Protein AF-A0A7J7CI65-F1 (afdb_monomer_lite)

Radius of gyration: 19.76 Å; chains: 1; bounding box: 33×39×52 Å

Sequence (83 aa):
MGAGAMLMGYNLKVECSTTPNHHKSATRDACLFFADNLAVIDRCSDDVYILFTCDGSTAMTSLLDDTEKKLIGIKSFHDRKSG

Foldseek 3Di:
DWDKDKDADPQLVVVVVDDGDPDDDPDDRMDIDTDQWDWDQDPVVNDIDIGGHDPDDPVPVVVVVVVVVVVVVVVVVVVVVVD

Organism: Tripterygium wilfordii (NCBI:txid458696)

pLDDT: mean 71.04, std 10.97, range [41.25, 90.19]

Structure (mmCIF, N/CA/C/O backbone):
data_AF-A0A7J7CI65-F1
#
_entry.id   AF-A0A7J7CI65-F1
#
loop_
_atom_site.group_PDB
_atom_site.id
_atom_site.type_symbol
_atom_site.label_atom_id
_atom_site.label_alt_id
_atom_site.label_comp_id
_atom_site.label_asym_id
_atom_site.label_entity_id
_atom_site.label_seq_id
_atom_site.pdbx_PDB_ins_code
_atom_site.Cartn_x
_atom_site.Cartn_y
_atom_site.Cartn_z
_atom_site.occupancy
_atom_site.B_iso_or_equiv
_atom_site.auth_seq_id
_atom_site.auth_comp_id
_atom_site.auth_asym_id
_atom_site.auth_atom_id
_atom_site.pdbx_PDB_model_num
ATOM 1 N N . MET A 1 1 ? 2.145 -10.196 6.013 1.00 54.75 1 MET A N 1
ATOM 2 C CA . MET A 1 1 ? 2.266 -10.042 4.546 1.00 54.75 1 MET A CA 1
ATOM 3 C C . MET A 1 1 ? 1.836 -8.621 4.208 1.00 54.75 1 MET A C 1
ATOM 5 O O . MET A 1 1 ? 0.686 -8.308 4.481 1.00 54.75 1 MET A O 1
ATOM 9 N N . GLY A 1 2 ? 2.758 -7.761 3.758 1.00 68.19 2 GLY A N 1
ATOM 10 C CA . GLY A 1 2 ? 2.487 -6.354 3.410 1.00 68.19 2 GLY A CA 1
ATOM 11 C C . GLY A 1 2 ? 1.912 -6.181 2.003 1.00 68.19 2 GLY A C 1
ATOM 12 O O . GLY A 1 2 ? 1.686 -7.165 1.295 1.00 68.19 2 GLY A O 1
ATOM 13 N N . ALA A 1 3 ? 1.684 -4.933 1.593 1.00 75.75 3 ALA A N 1
ATOM 14 C CA . ALA A 1 3 ? 1.176 -4.610 0.262 1.00 75.75 3 ALA A CA 1
ATOM 15 C C . ALA A 1 3 ? 2.319 -4.252 -0.699 1.00 75.75 3 ALA A C 1
ATOM 17 O O . ALA A 1 3 ? 3.245 -3.527 -0.336 1.00 75.75 3 ALA A O 1
ATOM 18 N N . GLY A 1 4 ? 2.239 -4.750 -1.935 1.00 80.38 4 GLY A N 1
ATOM 19 C CA . GLY A 1 4 ? 3.144 -4.388 -3.024 1.00 80.38 4 GLY A CA 1
ATOM 20 C C . GLY A 1 4 ? 2.421 -3.543 -4.070 1.00 80.38 4 GLY A C 1
ATOM 21 O O . GLY A 1 4 ? 1.371 -3.949 -4.564 1.00 80.38 4 GLY A O 1
ATOM 22 N N . ALA A 1 5 ? 2.984 -2.392 -4.429 1.00 77.44 5 ALA A N 1
ATOM 23 C CA . ALA A 1 5 ? 2.520 -1.566 -5.538 1.00 77.44 5 ALA A CA 1
ATOM 24 C C . ALA A 1 5 ? 3.588 -1.520 -6.634 1.00 77.44 5 ALA A C 1
ATOM 26 O O . ALA A 1 5 ? 4.764 -1.286 -6.358 1.00 77.44 5 ALA A O 1
ATOM 27 N N . MET A 1 6 ? 3.179 -1.733 -7.883 1.00 81.00 6 MET A N 1
ATOM 28 C CA . MET A 1 6 ? 4.085 -1.777 -9.027 1.00 81.00 6 MET A CA 1
ATOM 29 C C . MET A 1 6 ? 3.818 -0.602 -9.966 1.00 81.00 6 MET A C 1
ATOM 31 O O . MET A 1 6 ? 2.708 -0.431 -10.465 1.00 81.00 6 MET A O 1
ATOM 35 N N . LEU A 1 7 ? 4.857 0.181 -10.245 1.00 75.56 7 LEU A N 1
ATOM 36 C CA . LEU A 1 7 ? 4.896 1.118 -11.360 1.00 75.56 7 LEU A CA 1
ATOM 37 C C . LEU A 1 7 ? 5.581 0.421 -12.535 1.00 75.56 7 LEU A C 1
ATOM 39 O O . LEU A 1 7 ? 6.738 0.027 -12.412 1.00 75.56 7 LEU A O 1
ATOM 43 N N . MET A 1 8 ? 4.889 0.291 -13.664 1.00 77.75 8 MET A N 1
ATOM 44 C CA . MET A 1 8 ? 5.464 -0.211 -14.915 1.00 77.75 8 MET A CA 1
ATOM 45 C C . MET A 1 8 ? 5.657 0.950 -15.884 1.00 77.75 8 MET A C 1
ATOM 47 O O . MET A 1 8 ? 4.697 1.589 -16.315 1.00 77.75 8 MET A O 1
ATOM 51 N N . GLY A 1 9 ? 6.915 1.241 -16.198 1.00 69.81 9 GLY A N 1
ATOM 52 C CA . GLY A 1 9 ? 7.302 2.257 -17.161 1.00 69.81 9 GLY A CA 1
ATOM 53 C C . GLY A 1 9 ? 7.088 1.780 -18.595 1.00 69.81 9 GLY A C 1
ATOM 54 O O . GLY A 1 9 ? 7.181 0.597 -18.911 1.00 69.81 9 GLY A O 1
ATOM 55 N N . TYR A 1 10 ? 6.835 2.726 -19.495 1.00 65.62 10 TYR A N 1
ATOM 56 C CA . TYR A 1 10 ? 6.553 2.455 -20.910 1.00 65.62 10 TYR A CA 1
ATOM 57 C C . TYR A 1 10 ? 7.658 1.656 -21.622 1.00 65.62 10 TYR A C 1
ATOM 59 O O . TYR A 1 10 ? 7.387 0.818 -22.483 1.00 65.62 10 TYR A O 1
ATOM 67 N N . ASN A 1 11 ? 8.910 1.892 -21.238 1.00 64.44 11 ASN A N 1
ATOM 68 C CA . ASN A 1 11 ? 10.073 1.213 -21.801 1.00 64.44 11 ASN A CA 1
ATOM 69 C C . ASN A 1 11 ? 10.223 -0.242 -21.309 1.00 64.44 11 ASN A C 1
ATOM 71 O O . ASN A 1 11 ? 10.997 -0.985 -21.905 1.00 64.44 11 ASN A O 1
ATOM 75 N N . LEU A 1 12 ? 9.455 -0.695 -20.303 1.00 63.50 12 LEU A N 1
ATOM 76 C CA . LEU A 1 12 ? 9.447 -2.104 -19.867 1.00 63.50 12 LEU A CA 1
ATOM 77 C C . LEU A 1 12 ? 9.042 -3.058 -21.003 1.00 63.50 12 LEU A C 1
ATOM 79 O O . LEU A 1 12 ? 9.380 -4.237 -21.017 1.00 63.50 12 LEU A O 1
ATOM 83 N N . LYS A 1 13 ? 8.356 -2.518 -22.016 1.00 61.53 13 LYS A N 1
ATOM 84 C CA . LYS A 1 13 ? 7.961 -3.214 -23.238 1.00 61.53 13 LYS A CA 1
ATOM 85 C C . LYS A 1 13 ? 9.157 -3.799 -24.021 1.00 61.53 13 LYS A C 1
ATOM 87 O O . LYS A 1 13 ? 9.001 -4.822 -24.691 1.00 61.53 13 LYS A O 1
ATOM 92 N N . VAL A 1 14 ? 10.350 -3.207 -23.908 1.00 61.78 14 VAL A N 1
ATOM 93 C CA . VAL A 1 14 ? 11.553 -3.647 -24.641 1.00 61.78 14 VAL A CA 1
ATOM 94 C C . VAL A 1 14 ? 12.087 -4.993 -24.118 1.00 61.78 14 VAL A C 1
ATOM 96 O O . VAL A 1 14 ? 12.648 -5.762 -24.895 1.00 61.78 14 VAL A O 1
ATOM 99 N N . GLU A 1 15 ? 11.832 -5.342 -22.849 1.00 60.66 15 GLU A N 1
ATOM 100 C CA . GLU A 1 15 ? 12.222 -6.639 -22.263 1.00 60.66 15 GLU A CA 1
ATOM 101 C C . GLU A 1 15 ? 11.276 -7.796 -22.636 1.00 60.66 15 GLU A C 1
ATOM 103 O O . GLU A 1 15 ? 11.665 -8.958 -22.564 1.00 60.66 15 GLU A O 1
ATOM 108 N N . CYS A 1 16 ? 10.063 -7.507 -23.124 1.00 61.56 16 CYS A N 1
ATOM 109 C CA . CYS A 1 16 ? 9.093 -8.510 -23.593 1.00 61.56 16 CYS A CA 1
ATOM 110 C C . CYS A 1 16 ? 9.184 -8.805 -25.105 1.00 61.56 16 CYS A C 1
ATOM 112 O O . CYS A 1 16 ? 8.187 -9.160 -25.731 1.00 61.56 16 CYS A O 1
ATOM 114 N N . SER A 1 17 ? 10.363 -8.638 -25.717 1.00 62.16 17 SER A N 1
ATOM 115 C CA . SER A 1 17 ? 10.607 -8.970 -27.137 1.00 62.16 17 SER A CA 1
ATOM 116 C C . SER A 1 17 ? 9.703 -8.231 -28.137 1.00 62.16 17 SER A C 1
ATOM 118 O O . SER A 1 17 ? 9.364 -8.758 -29.196 1.00 62.16 17 SER A O 1
ATOM 120 N N . THR A 1 18 ? 9.308 -6.995 -27.829 1.00 61.38 18 THR A N 1
ATOM 121 C CA . THR A 1 18 ? 8.531 -6.156 -28.755 1.00 61.38 18 THR A CA 1
ATOM 122 C C . THR A 1 18 ? 9.368 -4.994 -29.286 1.00 61.38 18 THR A C 1
ATOM 124 O O . THR A 1 18 ? 10.324 -4.554 -28.648 1.00 61.38 18 THR A O 1
ATOM 127 N N . THR A 1 19 ? 9.035 -4.506 -30.485 1.00 62.66 19 THR A N 1
ATOM 128 C CA . THR A 1 19 ? 9.814 -3.476 -31.187 1.00 62.66 19 THR A CA 1
ATOM 129 C C . THR A 1 19 ? 9.978 -2.213 -30.330 1.00 62.66 19 THR A C 1
ATOM 131 O O . THR A 1 19 ? 8.962 -1.646 -29.908 1.00 62.66 19 THR A O 1
ATOM 134 N N . PRO A 1 20 ? 11.217 -1.746 -30.083 1.00 59.31 20 PRO A N 1
ATOM 135 C CA . PRO A 1 20 ? 11.453 -0.546 -29.296 1.00 59.31 20 PRO A CA 1
ATOM 136 C C . PRO A 1 20 ? 10.911 0.676 -30.039 1.00 59.31 20 PRO A C 1
ATOM 138 O O . PRO A 1 20 ? 11.167 0.871 -31.226 1.00 59.31 20 PRO A O 1
ATOM 141 N N . ASN A 1 21 ? 10.156 1.513 -29.333 1.00 59.81 21 ASN A N 1
ATOM 142 C CA . ASN A 1 21 ? 9.717 2.793 -29.874 1.00 59.81 21 ASN A CA 1
ATOM 143 C C . ASN A 1 21 ? 10.877 3.801 -29.835 1.00 59.81 21 ASN A C 1
ATOM 145 O O . ASN A 1 21 ? 11.695 3.784 -28.918 1.00 59.81 21 ASN A O 1
ATOM 149 N N . HIS A 1 22 ? 10.927 4.716 -30.806 1.00 59.62 22 HIS A N 1
ATOM 150 C CA . HIS A 1 22 ? 11.993 5.723 -30.934 1.00 59.62 22 HIS A CA 1
ATOM 151 C C . HIS A 1 22 ? 12.028 6.742 -29.770 1.00 59.62 22 HIS A C 1
ATOM 153 O O . HIS A 1 22 ? 13.041 7.400 -29.536 1.00 59.62 22 HIS A O 1
ATOM 159 N N . HIS A 1 23 ? 10.935 6.866 -29.011 1.00 61.03 23 HIS A N 1
ATOM 160 C CA . HIS A 1 23 ? 10.854 7.732 -27.835 1.00 61.03 23 HIS A CA 1
ATOM 161 C C . HIS A 1 23 ? 11.368 7.019 -26.581 1.00 61.03 23 HIS A C 1
ATOM 163 O O . HIS A 1 23 ? 10.713 6.121 -26.060 1.00 61.03 23 HIS A O 1
ATOM 169 N N . LYS A 1 24 ? 12.519 7.471 -26.072 1.00 58.53 24 LYS A N 1
ATOM 170 C CA . LYS A 1 24 ? 13.058 7.062 -24.769 1.00 58.53 24 LYS A CA 1
ATOM 171 C C . LYS A 1 24 ? 12.453 7.939 -23.672 1.00 58.53 24 LYS A C 1
ATOM 173 O O . LYS A 1 24 ? 12.702 9.143 -23.648 1.00 58.53 24 LYS A O 1
ATOM 178 N N . SER A 1 25 ? 11.670 7.350 -22.768 1.00 60.88 25 SER A N 1
ATOM 179 C CA . SER A 1 25 ? 11.302 8.020 -21.512 1.00 60.88 25 SER A CA 1
ATOM 180 C C . SER A 1 25 ? 12.491 8.007 -20.546 1.00 60.88 25 SER A C 1
ATOM 182 O O . SER A 1 25 ? 13.183 6.997 -20.455 1.00 60.88 25 SER A O 1
ATOM 184 N N . ALA A 1 26 ? 12.724 9.110 -19.829 1.00 66.75 26 ALA A N 1
ATOM 185 C CA . ALA A 1 26 ? 13.743 9.204 -18.776 1.00 66.75 26 ALA A CA 1
ATOM 186 C C . ALA A 1 26 ? 13.290 8.582 -17.437 1.00 66.75 26 ALA A C 1
ATOM 188 O O . ALA A 1 26 ? 14.066 8.508 -16.484 1.00 66.75 26 ALA A O 1
ATOM 189 N N . THR A 1 27 ? 12.021 8.180 -17.334 1.00 63.94 27 THR A N 1
ATOM 190 C CA . THR A 1 27 ? 11.449 7.551 -16.138 1.00 63.94 27 THR A CA 1
ATOM 191 C C . THR A 1 27 ? 11.848 6.074 -16.070 1.00 63.94 27 THR A C 1
ATOM 193 O O . THR A 1 27 ? 11.874 5.412 -17.102 1.00 63.94 27 THR A O 1
ATOM 196 N N . ARG A 1 28 ? 12.143 5.554 -14.867 1.00 62.22 28 ARG A N 1
ATOM 197 C CA . ARG A 1 28 ? 12.534 4.146 -14.655 1.00 62.22 28 ARG A CA 1
ATOM 198 C C . ARG A 1 28 ? 11.491 3.158 -15.196 1.00 62.22 28 ARG A C 1
ATOM 200 O O . ARG A 1 28 ? 10.290 3.398 -15.085 1.00 62.22 28 ARG A O 1
ATOM 207 N N . ASP A 1 29 ? 11.973 2.025 -15.702 1.00 66.50 29 ASP A N 1
ATOM 208 C CA . ASP A 1 29 ? 11.166 1.052 -16.452 1.00 66.50 29 ASP A CA 1
ATOM 209 C C . ASP A 1 29 ? 10.293 0.171 -15.547 1.00 66.50 29 ASP A C 1
ATOM 211 O O . ASP A 1 29 ? 9.225 -0.271 -15.956 1.00 66.50 29 ASP A O 1
ATOM 215 N N . ALA A 1 30 ? 10.671 -0.004 -14.282 1.00 73.38 30 ALA A N 1
ATOM 216 C CA . ALA A 1 30 ? 9.788 -0.528 -13.249 1.00 73.38 30 ALA A CA 1
ATOM 217 C C . ALA A 1 30 ? 10.195 -0.013 -11.861 1.00 73.38 30 ALA A C 1
ATOM 219 O O . ALA A 1 30 ? 11.368 0.278 -11.608 1.00 73.38 30 ALA A O 1
ATOM 220 N N . CYS A 1 31 ? 9.233 0.088 -10.946 1.00 76.00 31 CYS A N 1
ATOM 221 C CA . CYS A 1 31 ? 9.489 0.319 -9.527 1.00 76.00 31 CYS A CA 1
ATOM 222 C C . CYS A 1 31 ? 8.494 -0.475 -8.679 1.00 76.00 31 CYS A C 1
ATOM 224 O O . CYS A 1 31 ? 7.290 -0.416 -8.928 1.00 76.00 31 CYS A O 1
ATOM 226 N N . LEU A 1 32 ? 9.003 -1.218 -7.696 1.00 77.44 32 LEU A N 1
ATOM 227 C CA . LEU A 1 32 ? 8.200 -1.966 -6.737 1.00 77.44 32 LEU A CA 1
ATOM 228 C C . LEU A 1 32 ? 8.280 -1.267 -5.382 1.00 77.44 32 LEU A C 1
ATOM 230 O O . LEU A 1 32 ? 9.361 -1.129 -4.811 1.00 77.44 32 LEU A O 1
ATOM 234 N N . PHE A 1 33 ? 7.131 -0.829 -4.884 1.00 78.75 33 PHE A N 1
ATOM 235 C CA . PHE A 1 33 ? 6.990 -0.222 -3.572 1.00 78.75 33 PHE A CA 1
ATOM 236 C C . PHE A 1 33 ? 6.366 -1.238 -2.629 1.00 78.75 33 PHE A C 1
ATOM 238 O O . PHE A 1 33 ? 5.281 -1.751 -2.898 1.00 78.75 33 PHE A O 1
ATOM 245 N N . PHE A 1 34 ? 7.046 -1.508 -1.522 1.00 80.88 34 PHE A N 1
ATOM 246 C CA . PHE A 1 34 ? 6.478 -2.253 -0.409 1.00 80.88 34 PHE A CA 1
ATOM 247 C C . PHE A 1 34 ? 5.978 -1.260 0.630 1.00 80.88 34 PHE A C 1
ATOM 249 O O .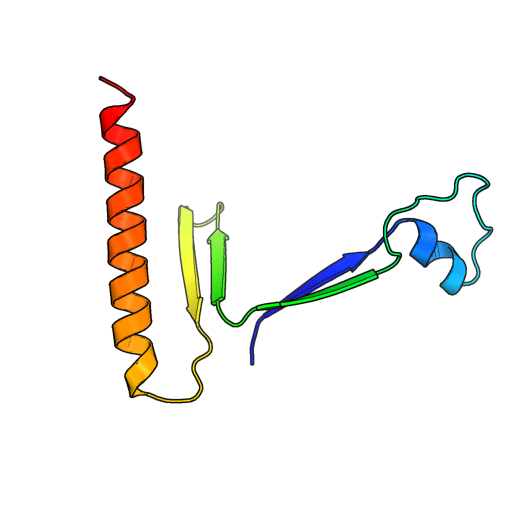 PHE A 1 34 ? 6.695 -0.324 0.987 1.00 80.88 34 PHE A O 1
ATOM 256 N N . ALA A 1 35 ? 4.744 -1.451 1.078 1.00 78.81 35 ALA A N 1
ATOM 257 C CA . ALA A 1 35 ? 4.136 -0.631 2.107 1.00 78.81 35 ALA A CA 1
ATOM 258 C C . ALA A 1 35 ? 3.601 -1.520 3.227 1.00 78.81 35 ALA A C 1
ATOM 260 O O . ALA A 1 35 ? 2.840 -2.462 2.985 1.00 78.81 35 ALA A O 1
ATOM 261 N N . ASP A 1 36 ? 3.978 -1.164 4.452 1.00 79.25 36 ASP A N 1
ATOM 262 C CA . ASP A 1 36 ? 3.440 -1.780 5.663 1.00 79.25 36 ASP A CA 1
ATOM 263 C C . ASP A 1 36 ? 2.080 -1.184 6.051 1.00 79.25 36 ASP A C 1
ATOM 265 O O . ASP A 1 36 ? 1.301 -1.795 6.778 1.00 79.25 36 ASP A O 1
ATOM 269 N N . ASN A 1 37 ? 1.773 0.003 5.521 1.00 80.75 37 ASN A N 1
ATOM 270 C CA . ASN A 1 37 ? 0.572 0.767 5.822 1.00 80.75 37 ASN A CA 1
ATOM 271 C C . ASN A 1 37 ? -0.185 1.027 4.513 1.00 80.75 37 ASN A C 1
ATOM 273 O O . ASN A 1 37 ? 0.350 1.673 3.609 1.00 80.75 37 ASN A O 1
ATOM 277 N N . LEU A 1 38 ? -1.424 0.549 4.406 1.00 82.69 38 LEU A N 1
ATOM 278 C CA . LEU A 1 38 ? -2.262 0.675 3.213 1.00 82.69 38 LEU A CA 1
ATOM 279 C C . LEU A 1 38 ? -3.637 1.234 3.590 1.00 82.69 38 LEU A C 1
ATOM 281 O O . LEU A 1 38 ? -4.300 0.694 4.467 1.00 82.69 38 LEU A O 1
ATOM 285 N N . ALA A 1 39 ? -4.090 2.273 2.889 1.00 82.88 39 ALA A N 1
ATOM 286 C CA . ALA A 1 39 ? -5.467 2.757 2.963 1.00 82.88 39 ALA A CA 1
ATOM 287 C C . ALA A 1 39 ? -6.197 2.420 1.655 1.00 82.88 39 ALA A C 1
ATOM 289 O O . ALA A 1 39 ? -5.732 2.780 0.572 1.00 82.88 39 ALA A O 1
ATOM 290 N N . VAL A 1 40 ? -7.329 1.728 1.755 1.00 84.12 40 VAL A N 1
ATOM 291 C CA . VAL A 1 40 ? -8.189 1.346 0.632 1.00 84.12 40 VAL A CA 1
ATOM 292 C C . VAL A 1 40 ? -9.476 2.150 0.723 1.00 84.12 40 VAL A C 1
ATOM 294 O O . VAL A 1 40 ? -10.148 2.116 1.746 1.00 84.12 40 VAL A O 1
ATOM 297 N N . ILE A 1 41 ? -9.816 2.861 -0.349 1.00 86.25 41 ILE A N 1
ATOM 298 C CA . ILE A 1 41 ? -11.076 3.598 -0.472 1.00 86.25 41 ILE A CA 1
ATOM 299 C C . ILE A 1 41 ? -11.986 2.773 -1.377 1.00 86.25 41 ILE A C 1
ATOM 301 O O . ILE A 1 41 ? -11.786 2.748 -2.596 1.00 86.25 41 ILE A O 1
ATOM 305 N N . ASP A 1 42 ? -12.958 2.081 -0.790 1.00 85.56 42 ASP A N 1
ATOM 306 C CA . ASP A 1 42 ? -13.962 1.347 -1.548 1.00 85.56 42 ASP A CA 1
ATOM 307 C C . ASP A 1 42 ? -15.150 2.257 -1.851 1.00 85.56 42 ASP A C 1
ATOM 309 O O . ASP A 1 42 ? -16.033 2.486 -1.030 1.00 85.56 42 ASP A O 1
ATOM 313 N N . ARG A 1 43 ? -15.190 2.758 -3.085 1.00 84.50 43 ARG A N 1
ATOM 314 C CA . ARG A 1 43 ? -16.281 3.616 -3.554 1.00 84.50 43 ARG A CA 1
ATOM 315 C C . ARG A 1 43 ? -17.601 2.869 -3.775 1.00 84.50 43 ARG A C 1
ATOM 317 O O . ARG A 1 43 ? -18.617 3.527 -3.955 1.00 84.50 43 ARG A O 1
ATOM 324 N N . CYS A 1 44 ? -17.586 1.536 -3.863 1.00 90.19 44 CYS A N 1
ATOM 325 C CA . CYS A 1 44 ? -18.808 0.743 -4.022 1.00 90.19 44 CYS A CA 1
ATOM 326 C C . CYS A 1 44 ? -19.520 0.557 -2.682 1.00 90.19 44 CYS A C 1
ATOM 328 O O . CYS A 1 44 ? -20.747 0.590 -2.648 1.00 90.19 44 CYS A O 1
ATOM 330 N N . SER A 1 45 ? -18.748 0.393 -1.608 1.00 87.25 45 SER A N 1
ATOM 331 C CA . SER A 1 45 ? -19.263 0.235 -0.242 1.00 87.25 45 SER A CA 1
ATOM 332 C C . SER A 1 45 ? -19.309 1.554 0.544 1.00 87.25 45 SER A C 1
ATOM 334 O O . SER A 1 45 ? -19.879 1.587 1.624 1.00 87.25 45 SER A O 1
ATOM 336 N N . ASP A 1 46 ? -18.744 2.635 -0.011 1.00 85.69 46 ASP A N 1
ATOM 337 C CA . ASP A 1 46 ? -18.547 3.943 0.644 1.00 85.69 46 ASP A CA 1
ATOM 338 C C . ASP A 1 46 ? -17.715 3.862 1.941 1.00 85.69 46 ASP A C 1
ATOM 340 O O . ASP A 1 46 ? -17.815 4.699 2.835 1.00 85.69 46 ASP A O 1
ATOM 344 N N . ASP A 1 47 ? -16.848 2.849 2.017 1.00 84.25 47 ASP A N 1
ATOM 345 C CA . ASP A 1 47 ? -16.045 2.520 3.191 1.00 84.25 47 ASP A CA 1
ATOM 346 C C . ASP A 1 47 ? -14.550 2.746 2.933 1.00 84.25 47 ASP A C 1
ATOM 348 O O . ASP A 1 47 ? -14.031 2.574 1.823 1.00 84.25 47 ASP A O 1
ATOM 352 N N . VAL A 1 48 ? -13.822 3.093 3.997 1.00 85.94 48 VAL A N 1
ATOM 353 C CA . VAL A 1 48 ? -12.361 3.224 3.977 1.00 85.94 48 VAL A CA 1
ATOM 354 C C . VAL A 1 48 ? -11.747 2.204 4.924 1.00 85.94 48 VAL A C 1
ATOM 356 O O . VAL A 1 48 ? -12.013 2.217 6.125 1.00 85.94 48 VAL A O 1
ATOM 359 N N . TYR A 1 49 ? -10.873 1.354 4.394 1.00 84.44 49 TYR A N 1
ATOM 360 C CA . TYR A 1 49 ? -10.161 0.337 5.161 1.00 84.44 49 TYR A CA 1
ATOM 361 C C . TYR A 1 49 ? -8.704 0.735 5.337 1.00 84.44 49 TYR A C 1
ATOM 363 O O . TYR A 1 49 ? -8.048 1.150 4.383 1.00 84.44 49 TYR A O 1
ATOM 371 N N . ILE A 1 50 ? -8.177 0.575 6.548 1.00 84.31 50 ILE A N 1
ATOM 372 C CA . ILE A 1 50 ? -6.774 0.850 6.850 1.00 84.31 50 ILE A CA 1
ATOM 373 C C . ILE A 1 50 ? -6.125 -0.442 7.336 1.00 84.31 50 ILE A C 1
ATOM 375 O O . ILE A 1 50 ? -6.561 -1.040 8.318 1.00 84.31 50 ILE A O 1
ATOM 379 N N . LEU A 1 51 ? -5.090 -0.875 6.626 1.00 83.44 51 LEU A N 1
ATOM 380 C CA . LEU A 1 51 ? -4.303 -2.058 6.926 1.00 83.44 51 LEU A CA 1
ATOM 381 C C . LEU A 1 51 ? -2.913 -1.638 7.401 1.00 83.44 51 LEU A C 1
ATOM 383 O O . LEU A 1 51 ? -2.237 -0.852 6.740 1.00 83.44 51 LEU A O 1
ATOM 387 N N . PHE A 1 52 ? -2.484 -2.222 8.515 1.00 80.50 52 PHE A N 1
ATOM 388 C CA . PHE A 1 52 ? -1.150 -2.062 9.080 1.00 80.50 52 PHE A CA 1
ATOM 389 C C . PHE A 1 52 ? -0.523 -3.437 9.290 1.00 80.50 52 PHE A C 1
ATOM 391 O O . PHE A 1 52 ? -1.113 -4.292 9.953 1.00 80.50 52 PHE A O 1
ATOM 398 N N . THR A 1 53 ? 0.674 -3.661 8.757 1.00 75.56 53 THR A N 1
ATOM 399 C CA . THR A 1 53 ? 1.486 -4.832 9.087 1.00 75.56 53 THR A CA 1
ATOM 400 C C . THR A 1 53 ? 2.497 -4.464 10.154 1.00 75.56 53 THR A C 1
ATOM 402 O O . THR A 1 53 ? 3.425 -3.702 9.909 1.00 75.56 53 THR A O 1
ATOM 405 N N . CYS A 1 54 ? 2.310 -5.013 11.352 1.00 72.31 54 CYS A N 1
ATOM 406 C CA . CYS A 1 54 ? 3.164 -4.755 12.502 1.00 72.31 54 CYS A CA 1
ATOM 407 C C . CYS A 1 54 ? 3.790 -6.064 12.992 1.00 72.31 54 CYS A C 1
ATOM 409 O O . CYS A 1 54 ? 3.076 -7.029 13.265 1.00 72.31 54 CYS A O 1
ATOM 411 N N . ASP A 1 55 ? 5.115 -6.088 13.125 1.00 70.38 55 ASP A N 1
ATOM 412 C CA . ASP A 1 55 ? 5.862 -7.207 13.707 1.00 70.38 55 ASP A CA 1
ATOM 413 C C . ASP A 1 55 ? 5.951 -7.029 15.235 1.00 70.38 55 ASP A C 1
ATOM 415 O O . ASP A 1 55 ? 6.980 -6.652 15.792 1.00 70.38 55 ASP A O 1
ATOM 419 N N . GLY A 1 56 ? 4.810 -7.163 15.923 1.00 65.88 56 GLY A N 1
ATOM 420 C CA . GLY A 1 56 ? 4.716 -7.056 17.386 1.00 65.88 56 GLY A CA 1
ATOM 421 C C . GLY A 1 56 ? 3.405 -6.439 17.888 1.00 65.88 56 GLY A C 1
ATOM 422 O O . GLY A 1 56 ? 2.904 -5.472 17.320 1.00 65.88 56 GLY A O 1
ATOM 423 N N . SER A 1 57 ? 2.840 -6.985 18.976 1.00 60.97 57 SER A N 1
ATOM 424 C CA . SER A 1 57 ? 1.477 -6.632 19.427 1.00 60.97 57 SER A CA 1
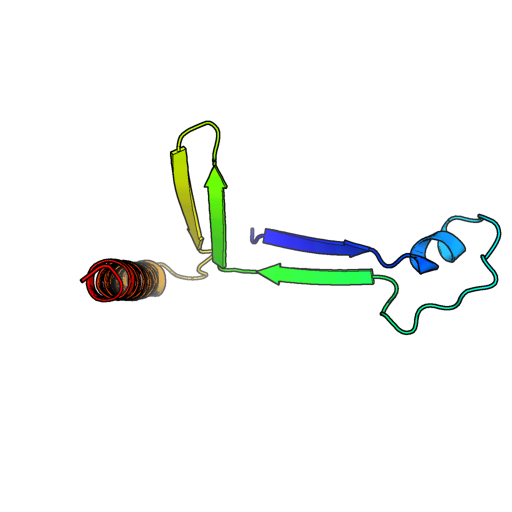ATOM 425 C C . SER A 1 57 ? 1.336 -5.223 20.026 1.00 60.97 57 SER A C 1
ATOM 427 O O . SER A 1 57 ? 0.268 -4.625 19.939 1.00 60.97 57 SER A O 1
ATOM 429 N N . THR A 1 58 ? 2.407 -4.660 20.595 1.00 58.94 58 THR A N 1
ATOM 430 C CA . THR A 1 58 ? 2.345 -3.393 21.348 1.00 58.94 58 THR A CA 1
ATOM 431 C C . THR A 1 58 ? 2.333 -2.152 20.450 1.00 58.94 58 THR A C 1
ATOM 433 O O . THR A 1 58 ? 1.793 -1.125 20.841 1.00 58.94 58 THR A O 1
ATOM 436 N N . ALA A 1 59 ? 2.900 -2.228 19.243 1.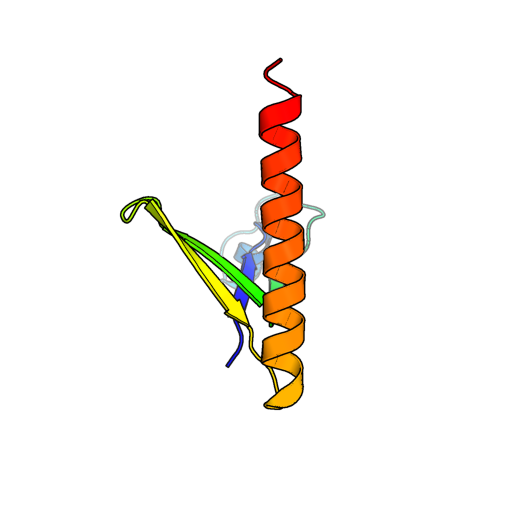00 63.06 59 ALA A N 1
ATOM 437 C CA . ALA A 1 59 ? 2.998 -1.079 18.339 1.00 63.06 59 ALA A CA 1
ATOM 438 C C . ALA A 1 59 ? 1.728 -0.851 17.495 1.00 63.06 59 ALA A C 1
ATOM 440 O O . ALA A 1 59 ? 1.539 0.234 16.948 1.00 63.06 59 ALA A O 1
ATOM 441 N N . MET A 1 60 ? 0.824 -1.835 17.418 1.00 66.56 60 MET A N 1
ATOM 442 C CA . MET A 1 60 ? -0.383 -1.737 16.592 1.00 66.56 60 MET A CA 1
ATOM 443 C C . MET A 1 60 ? -1.413 -0.759 17.178 1.00 66.56 60 MET A C 1
ATOM 445 O O . MET A 1 60 ? -2.017 0.009 16.435 1.00 66.56 60 MET A O 1
ATOM 449 N N . THR A 1 61 ? -1.591 -0.740 18.503 1.00 69.25 61 THR A N 1
ATOM 450 C CA . THR A 1 61 ? -2.570 0.136 19.171 1.00 69.25 61 THR A CA 1
ATOM 451 C C . THR A 1 61 ? -2.147 1.601 19.156 1.00 69.25 61 THR A C 1
ATOM 453 O O . THR A 1 61 ? -2.979 2.462 18.886 1.00 69.25 61 THR A O 1
ATOM 456 N N . SER A 1 62 ? -0.861 1.896 19.371 1.00 74.44 62 SER A N 1
ATOM 457 C CA . SER A 1 62 ? -0.349 3.270 19.305 1.00 74.44 62 SER A CA 1
ATOM 458 C C . SER A 1 62 ? -0.387 3.833 17.884 1.00 74.44 62 SER A C 1
ATOM 460 O O . SER A 1 62 ? -0.742 4.989 17.687 1.00 74.44 62 SER A O 1
ATOM 462 N N . LEU A 1 63 ? -0.071 3.012 16.878 1.00 73.56 63 LEU A N 1
ATOM 463 C CA . LEU A 1 63 ? -0.067 3.440 15.478 1.00 73.56 63 LEU A CA 1
ATOM 464 C C . LEU A 1 63 ? -1.493 3.676 14.951 1.00 73.56 63 LEU A C 1
ATOM 466 O O . LEU A 1 63 ? -1.729 4.634 14.210 1.00 73.56 63 LEU A O 1
ATOM 470 N N . LEU A 1 64 ? -2.455 2.851 15.377 1.00 76.88 64 LEU A N 1
ATOM 471 C CA . LEU A 1 64 ? -3.876 3.062 15.094 1.00 76.88 64 LEU A CA 1
ATOM 472 C C . LEU A 1 64 ? -4.402 4.359 15.729 1.00 76.88 64 LEU A C 1
ATOM 474 O O . LEU A 1 64 ? -5.008 5.155 15.016 1.00 76.88 64 LEU A O 1
ATOM 478 N N . ASP A 1 65 ? -4.114 4.608 17.011 1.00 81.31 65 ASP A N 1
ATOM 479 C CA . ASP A 1 65 ? -4.532 5.829 17.727 1.00 81.31 65 ASP A CA 1
ATOM 480 C C . ASP A 1 65 ? -3.933 7.103 17.095 1.00 81.31 65 ASP A C 1
ATOM 482 O O . ASP A 1 65 ? -4.629 8.094 16.862 1.00 81.31 65 ASP A O 1
ATOM 486 N N . ASP A 1 66 ? -2.654 7.066 16.711 1.00 81.00 66 ASP A N 1
ATOM 487 C CA . ASP A 1 66 ? -2.004 8.180 16.009 1.00 81.00 66 ASP A CA 1
ATOM 488 C C . ASP A 1 66 ? -2.613 8.434 14.620 1.00 81.00 66 ASP A C 1
ATOM 490 O O . ASP A 1 66 ? -2.747 9.586 14.182 1.00 81.00 66 ASP A O 1
ATOM 494 N N . THR A 1 67 ? -3.001 7.366 13.917 1.00 79.31 67 THR A N 1
ATOM 495 C CA . THR A 1 67 ? -3.659 7.466 12.609 1.00 79.31 67 THR A CA 1
ATOM 496 C C . THR A 1 67 ? -5.063 8.043 12.753 1.00 79.31 67 THR A C 1
ATOM 498 O O . THR A 1 67 ? -5.420 8.953 12.003 1.00 79.31 67 THR A O 1
ATOM 501 N N . GLU A 1 68 ? -5.834 7.585 13.739 1.00 80.75 68 GLU A N 1
ATOM 502 C CA . GLU A 1 68 ? -7.160 8.115 14.053 1.00 80.75 68 GLU A CA 1
ATOM 503 C C . GLU A 1 68 ? -7.092 9.616 14.366 1.00 80.75 68 GLU A C 1
ATOM 505 O O . GLU A 1 68 ? -7.779 10.417 13.725 1.00 80.75 68 GLU A O 1
ATOM 510 N N . LYS A 1 69 ? -6.185 10.033 15.260 1.00 82.56 69 LYS A N 1
ATOM 511 C CA . LYS A 1 69 ? -5.965 11.451 15.592 1.00 82.56 69 LYS A CA 1
ATOM 512 C C . LYS A 1 69 ? -5.623 12.292 14.364 1.00 82.56 69 LYS A C 1
ATOM 514 O O . LYS A 1 69 ? -6.157 13.393 14.203 1.00 82.56 69 LYS A O 1
ATOM 519 N N . LYS A 1 70 ? -4.762 11.791 13.472 1.00 80.75 70 LYS A N 1
ATOM 520 C CA . LYS A 1 70 ? -4.433 12.477 12.211 1.00 80.75 70 LYS A CA 1
ATOM 521 C C . LYS A 1 70 ? -5.641 12.602 11.285 1.00 80.75 70 LYS A C 1
ATOM 523 O O . LYS A 1 70 ? -5.844 13.674 10.716 1.00 80.75 70 LYS A O 1
ATOM 528 N N . LEU A 1 71 ? -6.445 11.550 11.143 1.00 75.00 71 LEU A N 1
ATOM 529 C CA . LEU A 1 71 ? -7.637 11.553 10.291 1.00 75.00 71 LEU A CA 1
ATOM 530 C C . LEU A 1 71 ? -8.711 12.517 10.813 1.00 75.00 71 LEU A C 1
ATOM 532 O O . LEU A 1 71 ? -9.250 13.312 10.040 1.00 75.00 71 LEU A O 1
ATOM 536 N N . ILE A 1 72 ? -8.957 12.526 12.127 1.00 79.75 72 ILE A N 1
ATOM 537 C CA . ILE A 1 72 ? -9.851 13.496 12.780 1.00 79.75 72 ILE A CA 1
ATOM 538 C C . ILE A 1 72 ? -9.329 14.925 12.572 1.00 79.75 72 ILE A C 1
ATOM 540 O O . ILE A 1 72 ? -10.094 15.831 12.228 1.00 79.75 72 ILE A O 1
ATOM 544 N N . GLY A 1 73 ? -8.013 15.123 12.709 1.00 75.56 73 GLY A N 1
ATOM 545 C CA . GLY A 1 73 ? -7.353 16.396 12.433 1.00 75.56 73 GLY A CA 1
ATOM 546 C C . GLY A 1 73 ? -7.633 16.903 11.017 1.00 75.56 73 GLY A C 1
ATOM 547 O O . GLY A 1 73 ? -8.014 18.061 10.856 1.00 75.56 73 GLY A O 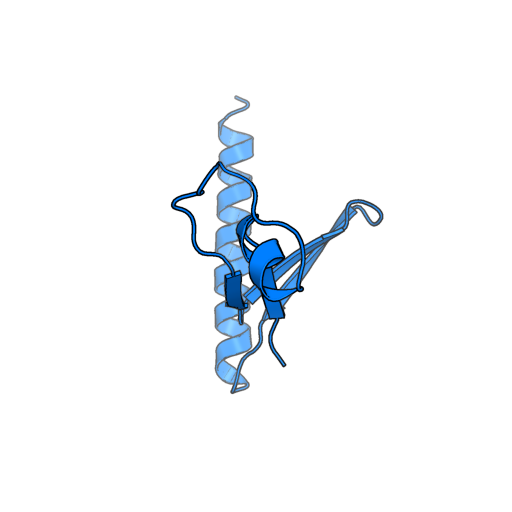1
ATOM 548 N N . ILE A 1 74 ? -7.529 16.043 10.000 1.00 70.38 74 ILE A N 1
ATOM 549 C CA . ILE A 1 74 ? -7.804 16.388 8.593 1.00 70.38 74 ILE A CA 1
ATOM 550 C C . ILE A 1 74 ? -9.271 16.790 8.382 1.00 70.38 74 ILE A C 1
ATOM 552 O O . ILE A 1 74 ? -9.530 17.802 7.726 1.00 70.38 74 ILE A O 1
ATOM 556 N N . LYS A 1 75 ? -10.231 16.074 8.985 1.00 64.19 75 LYS A N 1
ATOM 557 C CA . LYS A 1 75 ? -11.662 16.424 8.909 1.00 64.19 75 LYS A CA 1
ATOM 558 C C . LYS A 1 75 ? -11.928 17.844 9.425 1.00 64.19 75 LYS A C 1
ATOM 560 O O . LYS A 1 75 ? -12.613 18.624 8.769 1.00 64.19 75 LYS A O 1
ATOM 565 N N . SER A 1 76 ? -11.272 18.231 10.522 1.00 60.56 76 SER A N 1
ATOM 566 C CA . SER A 1 76 ? -11.393 19.580 11.101 1.00 60.56 76 SER A CA 1
ATOM 567 C C . SER A 1 76 ? -10.861 20.715 10.206 1.00 60.56 76 SER A C 1
ATOM 569 O O . SER A 1 76 ? -11.180 21.885 10.430 1.00 60.56 76 SER A O 1
ATOM 571 N N . PHE A 1 77 ? -10.016 20.414 9.211 1.00 56.69 77 PHE A N 1
ATOM 572 C CA . PHE A 1 77 ? -9.552 21.401 8.229 1.00 56.69 77 PHE A CA 1
ATOM 573 C C . PHE A 1 77 ? -10.546 21.592 7.082 1.00 56.69 77 PHE A C 1
ATOM 575 O O . PHE A 1 77 ? -10.636 22.695 6.546 1.00 56.69 77 PHE A O 1
ATOM 582 N N . HIS A 1 78 ? -11.300 20.553 6.720 1.00 54.53 78 HIS A N 1
ATOM 583 C CA . HIS A 1 78 ? -12.328 20.639 5.684 1.00 54.53 78 HIS A CA 1
ATOM 584 C C . HIS A 1 78 ? -13.516 21.503 6.143 1.00 54.53 78 HIS A C 1
ATOM 586 O O . HIS A 1 78 ? -13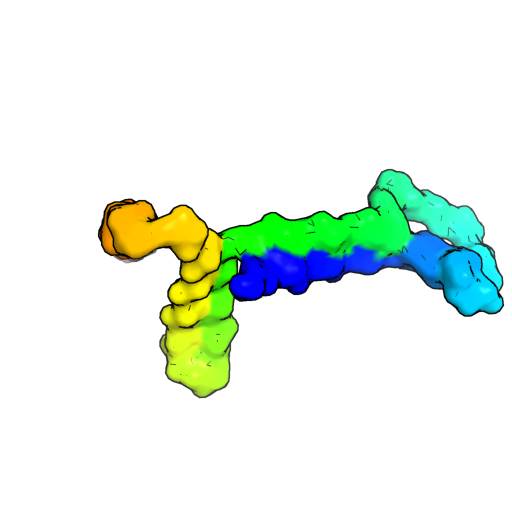.946 22.400 5.415 1.00 54.53 78 HIS A O 1
ATOM 592 N N . ASP A 1 79 ? -13.951 21.331 7.394 1.00 53.56 79 ASP A N 1
ATOM 593 C CA . ASP A 1 79 ? -15.061 22.102 7.977 1.00 53.56 79 ASP A CA 1
ATOM 594 C C . ASP A 1 79 ? -14.698 23.574 8.247 1.00 53.56 79 ASP A C 1
ATOM 596 O O . ASP A 1 79 ? -15.569 24.435 8.313 1.00 53.56 79 ASP A O 1
ATOM 600 N N . ARG A 1 80 ? -13.402 23.905 8.355 1.00 54.88 80 ARG A N 1
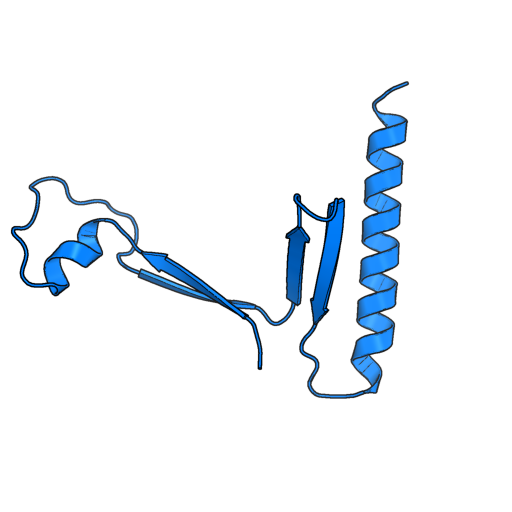ATOM 601 C CA . ARG A 1 80 ? -12.930 25.293 8.521 1.00 54.88 80 ARG A CA 1
ATOM 602 C C . ARG A 1 80 ? -12.757 26.063 7.213 1.00 54.88 80 ARG A C 1
ATOM 604 O O . ARG A 1 80 ? -12.613 27.278 7.259 1.00 54.88 80 ARG A O 1
ATOM 611 N N . LYS A 1 81 ? -12.727 25.383 6.063 1.00 45.12 81 LYS A N 1
ATOM 612 C CA . LYS A 1 81 ? -12.537 26.017 4.743 1.00 45.12 81 LYS A CA 1
ATOM 613 C C . LYS A 1 81 ? -13.855 26.265 3.997 1.00 45.12 81 LYS A C 1
ATOM 615 O O . LYS A 1 81 ? -13.836 26.792 2.891 1.00 45.12 81 LYS A O 1
ATOM 620 N N . SER A 1 82 ? -14.973 25.860 4.591 1.00 49.28 82 SER A N 1
ATOM 621 C CA . SER A 1 82 ? -16.336 26.043 4.081 1.00 49.28 82 SER A CA 1
ATOM 622 C C . SER A 1 82 ? -17.132 27.120 4.845 1.00 49.28 82 SER A C 1
ATOM 624 O O . SER A 1 82 ? -18.323 27.278 4.586 1.00 49.28 82 SER A O 1
ATOM 626 N N . GLY A 1 83 ? -16.476 27.871 5.742 1.00 41.25 83 GLY A N 1
ATOM 627 C CA . GLY A 1 83 ? -17.009 29.070 6.403 1.00 41.25 83 GLY A CA 1
ATOM 628 C C . GLY A 1 83 ? -16.436 30.356 5.828 1.00 41.25 83 GLY A C 1
ATOM 629 O O . GLY A 1 83 ? -15.238 30.344 5.460 1.00 41.25 83 GLY A O 1
#

Secondary structure (DSSP, 8-state):
--EEEEEE-GGGGGGGT-PPPS---SS-SEEEEEESEEEEEETTTTEEEEEE--SSHHHHHHHHHHHHHHHHHHHHHHTTS--

=== Feature glossary ===
The record interleaves many kinds of information about one protein. Here is each kind framed as the question it answers.

Q: What does the local fold look like, residue by residue?
A: The Foldseek 3Di string encodes local tertiary geometry as a 20-letter alphabet — one character per residue — derived from the relative positions of nearby Cα atoms. Unlike the amino-acid sequence, 3Di is a direct function of the 3D structure, so two proteins with the same fold have similar 3Di strings even at low sequence identity.

Q: Which residues are in helices, strands, or loops?
A: The SS8 string is DSSP's per-residue secondary-structure call. α-helix (H) means an i→i+4 H-bond ladder; β-strand (E) means the residue participates in a β-sheet; 3₁₀ (G) and π (I) are tighter and wider helices; T/S are turns/bends; '-' is loop.

Q: How big and how compact is the whole molecule?
A: Radius of gyration (Rg) is the root-mean-square distance of Cα atoms from their centroid — a single number for overall size and compactness. A globular domain of N residues has Rg ≈ 2.2·N^0.38 Å; an extended or disordered chain has a much larger Rg. The Cα contact count is the number of residue pairs whose Cα atoms are within 8 Å and are more than four positions apart in sequence — a standard proxy for tertiary packing density. The bounding box is the smallest axis-aligned box enclosing all Cα atoms.

Q: Where is each backbone atom in 3D?
A: Structure coordinates are given as an mmCIF _atom_site loop: one row per atom with element, residue name, chain id, sequence number, and x/y/z position in Å. Only the four main-chain atoms per residue are included here; side chains are omitted to keep the record compact.

Q: What is the amino-acid chain?
A: Primary structure: the covalent order of the twenty standard amino acids along the backbone. Two proteins with the same sequence will (almost always) fold to the same structure; two with 30% identity often share a fold but not the details.

Q: What if only a Cα trace is available?
A: Three-state secondary structure (P-SEA) collapses the eight DSSP classes into helix (a), strand (b), and coil (c). P-SEA assigns these from Cα geometry alone — distances and angles — without requiring backbone oxygens, so it works on any Cα trace.

Q: What family and function is it annotated with?
A: Database cross-references. InterPro integrates a dozen domain/family signature databases into unified entries with residue-range hits. GO terms attach function/process/location labels with evidence codes. CATH codes position the fold in a four-level structural taxonomy. Organism is the NCBI-taxonomy species name.

Q: How confident is the AlphaFold model at each residue?
A: pLDDT is the predicted lDDT-Cα score: AlphaFold's confidence that the local environment of each residue (all inter-atomic distances within 15 Å) is correctly placed. It is a per-residue number between 0 and 100, with higher meaning more reliable.

Q: How mobile is each atom in the crystal?
A: B-factor (Debye–Waller factor) reflects atomic displacement in the crystal lattice. It is an experimental observable (units Å²), not a prediction; low values mean the atom is pinned down, high values mean it moves or is heterogeneous across the crystal.

Q: Which residues are buried vs exposed?
A: SASA measures how much of the protein is reachable by solvent. It is computed by rolling a water-sized probe over the atomic surface and summing the exposed area (Å²). Per-residue SASA distinguishes core (buried, low SASA) from surface (exposed, high SASA) residues; total SASA is a whole-molecule size measure.

Q: What do the diagnostic plots show?
A: Plot images: a contact map (which residues are close in 3D, as an N×N binary image), a Ramachandran scatter (backbone torsion angles, revealing secondary-structure composition at a glance), and — for AlphaFold structures — a PAE heatmap (pairwise prediction confidence).

Q: What known structures does this most resemble?
A: The Foldseek neighbor list gives the closest experimentally determined structures in the PDB, ranked by structural alignment. TM-score near 1 means near-identical fold; near 0.3 means only rough topology match. This is how one finds what a novel AlphaFold prediction most resembles in the solved-structure universe.

Q: Are the domains correctly placed relative to each other?
A: Predicted aligned error is AlphaFold's pairwise confidence. Unlike pLDDT (per-residue), PAE is per-residue-pair and captures whether two parts of the structure are correctly placed relative to each other. Units are ångströms of expected positional error.

Q: What do the rendered images show?
A: Structure images are PyMOL renders from six orthogonal camera directions. Cartoon representation draws helices as coils and strands as arrows; sticks shows the backbone as bonds; surface shows the solvent-excluded envelope. Rainbow coloring maps sequence position to hue (blue→red, N→C); chain coloring assigns a distinct color per polypeptide.

Q: What are the backbone torsion angles?
A: φ (phi) and ψ (psi) are the two rotatable backbone dihedrals per residue: φ is the C(i-1)–N–Cα–C torsion, ψ is the N–Cα–C–N(i+1) torsion, both in degrees on (−180°, 180°]. α-helical residues cluster near (−60°, −45°); β-strand residues near (−120°, +130°). A Ramachandran plot is simply a scatter of (φ, ψ) for every residue.